Protein AF-A0A1Y5MM99-F1 (afdb_monomer_lite)

Secondary structure (DSSP, 8-state):
--EEEEEEEEETTEEEEEEEESSHHHHHHHHHHHHHHS-TTT--EEEEEEEEE------

Sequence (59 aa):
MKKFYEVRIVNEDRQHFHKAFLKEENAEKEAAEQNARIRKDSDKTIFIVKAHVFADSEN

Structure (mmCIF, N/CA/C/O backbone):
data_AF-A0A1Y5MM99-F1
#
_entry.id   AF-A0A1Y5MM99-F1
#
loop_
_atom_site.group_PDB
_atom_site.id
_atom_site.type_symbol
_atom_site.label_atom_id
_atom_site.label_alt_id
_atom_site.label_comp_id
_atom_site.label_asym_id
_atom_site.label_entity_id
_atom_site.label_seq_id
_atom_site.pdbx_PDB_ins_code
_atom_site.Cartn_x
_atom_site.Cartn_y
_atom_site.Cartn_z
_atom_site.occupancy
_atom_site.B_iso_or_equiv
_atom_site.auth_seq_id
_atom_site.auth_comp_id
_atom_site.auth_asym_id
_atom_site.auth_atom_id
_atom_site.pdbx_PDB_model_num
ATOM 1 N N . MET A 1 1 ? 10.915 -5.838 -19.435 1.00 60.03 1 MET A N 1
ATOM 2 C CA . MET A 1 1 ? 10.021 -5.932 -18.252 1.00 60.03 1 MET A CA 1
ATOM 3 C C . MET A 1 1 ? 10.183 -4.726 -17.329 1.00 60.03 1 MET A C 1
ATOM 5 O O . MET A 1 1 ? 11.113 -4.674 -16.527 1.00 60.03 1 MET A O 1
ATOM 9 N N . LYS A 1 2 ? 9.284 -3.742 -17.426 1.00 66.69 2 LYS A N 1
ATOM 10 C CA . LYS A 1 2 ? 9.180 -2.660 -16.433 1.00 66.69 2 LYS A CA 1
ATOM 11 C C . LYS A 1 2 ? 8.220 -3.105 -15.327 1.00 66.69 2 LYS A C 1
ATOM 13 O O . LYS A 1 2 ? 7.121 -3.572 -15.624 1.00 66.69 2 LYS A O 1
ATOM 18 N N . LYS A 1 3 ? 8.639 -2.983 -14.067 1.00 81.12 3 LYS A N 1
ATOM 19 C CA . LYS A 1 3 ? 7.782 -3.207 -12.896 1.00 81.12 3 LYS A CA 1
ATOM 20 C C . LYS A 1 3 ? 7.432 -1.863 -12.270 1.00 81.12 3 LYS A C 1
ATOM 22 O O . LYS A 1 3 ? 8.287 -0.981 -12.205 1.00 81.12 3 LYS A O 1
ATOM 27 N N . PHE A 1 4 ? 6.198 -1.713 -11.812 1.00 90.50 4 PHE A N 1
ATOM 28 C CA . PHE A 1 4 ? 5.820 -0.633 -10.908 1.00 90.50 4 PHE A CA 1
ATOM 29 C C . PHE A 1 4 ? 5.022 -1.200 -9.740 1.00 90.50 4 PHE A C 1
ATOM 31 O O . PHE A 1 4 ? 4.434 -2.276 -9.829 1.00 90.50 4 PHE A O 1
ATOM 38 N N . TYR A 1 5 ? 5.032 -0.473 -8.637 1.00 94.38 5 TYR A N 1
ATOM 39 C CA . TYR A 1 5 ? 4.462 -0.880 -7.367 1.00 94.38 5 TYR A CA 1
ATOM 40 C C . TYR A 1 5 ? 3.369 0.114 -6.998 1.00 94.38 5 TYR A C 1
ATOM 42 O O . TYR A 1 5 ? 3.631 1.306 -6.851 1.00 94.38 5 TYR A O 1
ATOM 50 N N . GLU A 1 6 ? 2.135 -0.363 -6.905 1.00 94.81 6 GLU A N 1
ATOM 51 C CA . GLU A 1 6 ? 0.952 0.417 -6.563 1.00 94.81 6 GLU A CA 1
ATOM 52 C C . GLU A 1 6 ? 0.667 0.271 -5.067 1.00 94.81 6 GLU A C 1
ATOM 54 O O . GLU A 1 6 ? 0.444 -0.831 -4.578 1.00 94.81 6 GLU A O 1
ATOM 59 N N . VAL A 1 7 ? 0.643 1.377 -4.335 1.00 95.25 7 VAL A N 1
ATOM 60 C CA . VAL A 1 7 ? 0.067 1.436 -2.995 1.00 95.25 7 VAL A CA 1
ATOM 61 C C . VAL A 1 7 ? -1.439 1.627 -3.135 1.00 95.25 7 VAL A C 1
ATOM 63 O O . VAL A 1 7 ? -1.898 2.550 -3.816 1.00 95.25 7 VAL A O 1
ATOM 66 N N . ARG A 1 8 ? -2.208 0.763 -2.478 1.00 94.56 8 ARG A N 1
ATOM 67 C CA . ARG A 1 8 ? -3.671 0.780 -2.452 1.00 94.56 8 ARG A CA 1
ATOM 68 C C . ARG A 1 8 ? -4.184 0.989 -1.046 1.00 94.56 8 ARG A C 1
ATOM 70 O O . ARG A 1 8 ? -3.650 0.400 -0.115 1.00 94.56 8 ARG A O 1
ATOM 77 N N . ILE A 1 9 ? -5.258 1.756 -0.925 1.00 93.38 9 ILE A N 1
ATOM 78 C CA . ILE A 1 9 ? -6.079 1.831 0.280 1.00 93.38 9 ILE A CA 1
ATOM 79 C C . ILE A 1 9 ? -7.106 0.708 0.204 1.00 93.38 9 ILE A C 1
ATOM 81 O O . ILE A 1 9 ? -7.858 0.628 -0.766 1.00 93.38 9 ILE A O 1
ATOM 85 N N . VAL A 1 10 ? -7.151 -0.143 1.217 1.00 91.25 10 VAL A N 1
ATOM 86 C CA . VAL A 1 10 ? -8.170 -1.173 1.402 1.00 91.25 10 VAL A CA 1
ATOM 87 C C . VAL A 1 10 ? -9.016 -0.765 2.592 1.00 91.25 10 VAL A C 1
ATOM 89 O O . VAL A 1 10 ? -8.484 -0.569 3.679 1.00 91.25 10 VAL A O 1
ATOM 92 N N . ASN A 1 11 ? -10.318 -0.626 2.391 1.00 88.69 11 ASN A N 1
ATOM 93 C CA . ASN A 1 11 ? -11.272 -0.390 3.465 1.00 88.69 11 ASN A CA 1
ATOM 94 C C . ASN A 1 11 ? -12.442 -1.351 3.269 1.00 88.69 11 ASN A C 1
ATOM 96 O O . ASN A 1 11 ? -13.147 -1.268 2.260 1.00 88.69 11 ASN A O 1
ATOM 100 N N . GLU A 1 12 ? -12.590 -2.283 4.211 1.00 84.25 12 GLU A N 1
ATOM 101 C CA . GLU A 1 12 ? -13.539 -3.397 4.125 1.00 84.25 12 GLU A CA 1
ATOM 102 C C . GLU A 1 12 ? -13.398 -4.139 2.782 1.00 84.25 12 GLU A C 1
ATOM 104 O O . GLU A 1 12 ? -12.362 -4.756 2.535 1.00 84.25 12 GLU A O 1
ATOM 109 N N . ASP A 1 13 ? -14.392 -4.033 1.897 1.00 83.31 13 ASP A N 1
ATOM 110 C CA . ASP A 1 13 ? -14.426 -4.718 0.598 1.00 83.31 13 ASP A CA 1
ATOM 111 C C . ASP A 1 13 ? -13.968 -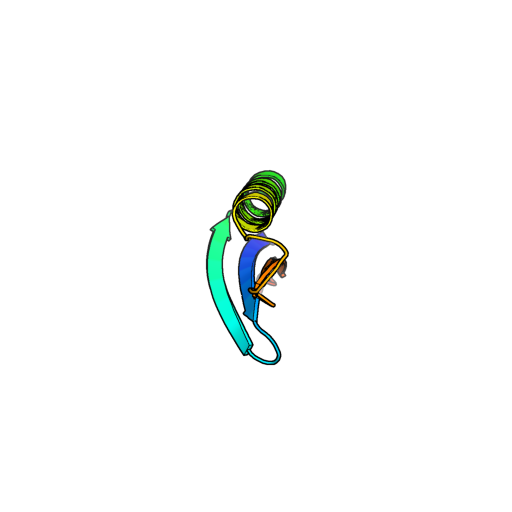3.838 -0.578 1.00 83.31 13 ASP A C 1
ATOM 113 O O . ASP A 1 13 ? -14.008 -4.252 -1.740 1.00 83.31 13 ASP A O 1
ATOM 117 N N . ARG A 1 14 ? -13.551 -2.594 -0.312 1.00 85.75 14 ARG A N 1
ATOM 118 C CA . ARG A 1 14 ? -13.169 -1.631 -1.352 1.00 85.75 14 ARG A CA 1
ATOM 119 C C . ARG A 1 14 ? -11.664 -1.446 -1.404 1.00 85.75 14 ARG A C 1
ATOM 121 O O . ARG A 1 14 ? -11.009 -1.268 -0.382 1.00 85.75 14 ARG A O 1
ATOM 128 N N . GLN A 1 15 ? -11.128 -1.430 -2.623 1.00 91.81 15 GLN A N 1
ATOM 129 C CA . GLN A 1 15 ? -9.740 -1.065 -2.890 1.00 91.81 15 GLN A CA 1
ATOM 130 C C . GLN A 1 15 ? -9.681 0.181 -3.766 1.00 91.81 15 GLN A C 1
ATOM 132 O O . GLN A 1 15 ? -10.301 0.227 -4.830 1.00 91.81 15 GLN A O 1
ATOM 137 N N . HIS A 1 16 ? -8.890 1.161 -3.346 1.00 90.12 16 HIS A N 1
ATOM 138 C CA . HIS A 1 16 ? -8.664 2.405 -4.071 1.00 90.12 16 HIS A CA 1
ATOM 139 C C . HIS A 1 16 ? -7.174 2.621 -4.318 1.00 90.12 16 HIS A C 1
ATOM 141 O O . HIS A 1 16 ? -6.336 2.285 -3.481 1.00 90.12 16 HIS A O 1
ATOM 147 N N . PHE A 1 17 ? -6.845 3.200 -5.470 1.00 92.88 17 PHE A N 1
ATOM 148 C CA . PHE A 1 17 ? -5.489 3.646 -5.770 1.00 92.88 17 PHE A CA 1
ATOM 149 C C . PHE A 1 17 ? -5.084 4.774 -4.810 1.00 92.88 17 PHE A C 1
ATOM 151 O O . PHE A 1 17 ? -5.836 5.735 -4.649 1.00 92.88 17 PHE A O 1
ATOM 158 N N . HIS A 1 18 ? -3.894 4.675 -4.212 1.00 92.69 18 HIS A N 1
ATOM 159 C CA . HIS A 1 18 ? -3.285 5.760 -3.433 1.00 92.69 18 HIS A CA 1
ATOM 160 C C . HIS A 1 18 ? -2.149 6.418 -4.209 1.00 92.69 18 HIS A C 1
ATOM 162 O O . HIS A 1 18 ? -2.180 7.619 -4.477 1.00 92.69 18 HIS A O 1
ATOM 168 N N . LYS A 1 19 ? -1.128 5.631 -4.567 1.00 93.62 19 LYS A N 1
ATOM 169 C CA . LYS A 1 19 ? 0.108 6.135 -5.183 1.00 93.62 19 LYS A CA 1
ATOM 170 C C . LYS A 1 19 ? 0.883 5.009 -5.857 1.00 93.62 19 LYS A C 1
ATOM 172 O O . LYS A 1 19 ? 0.788 3.869 -5.428 1.00 93.62 19 LYS A O 1
ATOM 177 N N . ALA A 1 20 ? 1.689 5.315 -6.871 1.00 93.00 20 ALA A N 1
ATOM 178 C CA . ALA A 1 20 ? 2.560 4.339 -7.527 1.00 93.00 20 ALA A CA 1
ATOM 179 C C . ALA A 1 20 ? 4.038 4.733 -7.439 1.00 93.00 20 ALA A C 1
ATOM 181 O O . ALA A 1 20 ? 4.383 5.915 -7.426 1.00 93.00 20 ALA A O 1
ATOM 182 N N . PHE A 1 21 ? 4.908 3.726 -7.425 1.00 93.25 21 PHE A N 1
ATOM 183 C CA . PHE A 1 21 ? 6.356 3.866 -7.338 1.00 93.25 21 PHE A CA 1
ATOM 184 C C . PHE A 1 21 ? 7.056 2.938 -8.329 1.00 93.25 21 PHE A C 1
ATOM 186 O O . PHE A 1 21 ? 6.572 1.858 -8.653 1.00 93.25 21 PHE A O 1
ATOM 193 N N . LEU A 1 22 ? 8.242 3.341 -8.785 1.00 91.69 22 LEU A N 1
ATOM 194 C CA . LEU A 1 22 ? 9.097 2.504 -9.6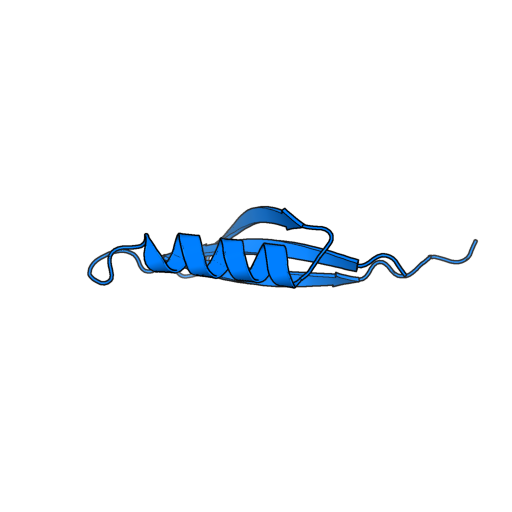37 1.00 91.69 22 LEU A CA 1
ATOM 195 C C . LEU A 1 22 ? 9.998 1.551 -8.833 1.00 91.69 22 LEU A C 1
ATOM 197 O O . LEU A 1 22 ? 10.555 0.617 -9.397 1.00 91.69 22 LEU A O 1
ATOM 201 N N . LYS A 1 23 ? 10.152 1.791 -7.525 1.00 92.50 23 LYS A N 1
ATOM 202 C CA . LYS A 1 23 ? 10.929 0.958 -6.598 1.00 92.50 23 LYS A CA 1
ATOM 203 C C . LYS A 1 23 ? 10.012 0.409 -5.509 1.00 92.50 23 LYS A C 1
ATOM 205 O O . LYS A 1 23 ? 9.221 1.173 -4.960 1.00 92.50 23 LYS A O 1
ATOM 210 N N . GLU A 1 24 ? 10.172 -0.870 -5.190 1.00 93.25 24 GLU A N 1
ATOM 211 C CA . GLU A 1 24 ? 9.389 -1.590 -4.175 1.00 93.25 24 GLU A CA 1
ATOM 212 C C . GLU A 1 24 ? 9.532 -0.968 -2.792 1.00 93.25 24 GLU A C 1
ATOM 214 O O . GLU A 1 24 ? 8.539 -0.574 -2.195 1.00 93.25 24 GLU A O 1
ATOM 219 N N . GLU A 1 25 ? 10.777 -0.753 -2.360 1.00 95.56 25 GLU A N 1
ATOM 220 C CA . GLU A 1 25 ? 11.117 -0.177 -1.054 1.00 95.56 25 GLU A CA 1
ATOM 221 C C . GLU A 1 25 ? 10.394 1.155 -0.795 1.00 95.56 25 GLU A C 1
ATOM 223 O O . GLU A 1 25 ? 9.916 1.418 0.307 1.00 95.56 25 GLU A O 1
ATOM 228 N N . ASN A 1 26 ? 10.237 1.990 -1.829 1.00 95.75 26 ASN A N 1
ATOM 229 C CA . ASN A 1 26 ? 9.518 3.257 -1.701 1.00 95.75 26 ASN A CA 1
ATOM 230 C C . ASN A 1 26 ? 8.006 3.052 -1.513 1.00 95.75 26 ASN A C 1
ATOM 232 O O . ASN A 1 26 ? 7.384 3.798 -0.757 1.00 95.75 26 ASN A O 1
ATOM 236 N N . ALA A 1 27 ? 7.417 2.066 -2.197 1.00 95.25 27 ALA A N 1
ATOM 237 C CA . ALA A 1 27 ? 6.007 1.723 -2.033 1.00 95.25 27 ALA A CA 1
ATOM 238 C C . ALA A 1 27 ? 5.737 1.107 -0.656 1.00 95.25 27 ALA A C 1
ATOM 240 O O . ALA A 1 27 ? 4.752 1.463 -0.011 1.00 95.25 27 ALA A O 1
ATOM 241 N N . GLU A 1 28 ? 6.624 0.230 -0.186 1.00 95.69 28 GLU A N 1
ATOM 242 C CA . GLU A 1 28 ? 6.538 -0.380 1.142 1.00 95.69 28 GLU A CA 1
ATOM 243 C C . GLU A 1 28 ? 6.669 0.662 2.249 1.00 95.69 28 GLU A C 1
ATOM 245 O O . GLU A 1 28 ? 5.863 0.676 3.180 1.00 95.69 28 GLU A O 1
ATOM 250 N N . LYS A 1 29 ? 7.628 1.585 2.116 1.00 96.50 29 LYS A N 1
ATOM 251 C CA . LYS A 1 29 ? 7.805 2.685 3.064 1.00 96.50 29 LYS A CA 1
ATOM 252 C C . LYS A 1 29 ? 6.560 3.566 3.146 1.00 96.50 29 LYS A C 1
ATOM 254 O O . LYS A 1 29 ? 6.103 3.858 4.245 1.00 96.50 29 LYS A O 1
ATOM 259 N N . GLU A 1 30 ? 5.983 3.949 2.007 1.00 95.31 30 GLU A N 1
ATOM 260 C CA . GLU A 1 30 ? 4.737 4.724 1.974 1.00 95.31 30 GLU A CA 1
ATOM 261 C C . GLU A 1 30 ? 3.587 3.949 2.634 1.00 95.31 30 GLU A C 1
ATOM 263 O O . GLU A 1 30 ? 2.907 4.496 3.497 1.00 95.31 30 GLU A O 1
ATOM 268 N N . ALA A 1 31 ? 3.386 2.670 2.296 1.00 94.88 31 ALA A N 1
ATOM 269 C CA . ALA A 1 31 ? 2.334 1.859 2.909 1.00 94.88 31 ALA A CA 1
ATOM 270 C C . ALA A 1 31 ? 2.509 1.747 4.435 1.00 94.88 31 ALA A C 1
ATOM 272 O O . ALA A 1 31 ? 1.542 1.908 5.179 1.00 94.88 31 ALA A O 1
ATOM 273 N N . ALA A 1 32 ? 3.737 1.535 4.915 1.00 94.12 32 ALA A N 1
ATOM 274 C CA . ALA A 1 32 ? 4.050 1.471 6.340 1.00 94.12 32 ALA A CA 1
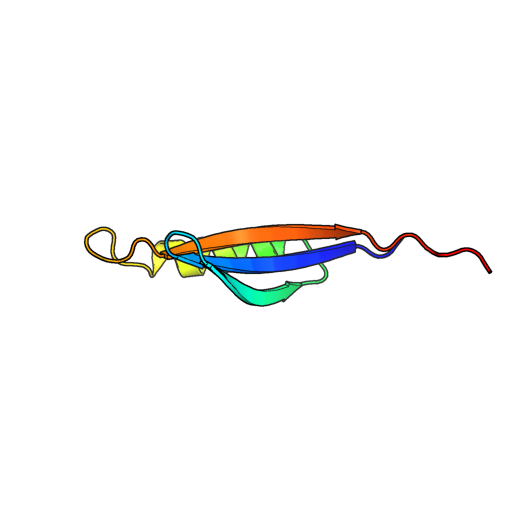ATOM 275 C C . ALA A 1 32 ? 3.812 2.812 7.054 1.00 94.12 32 ALA A C 1
ATOM 277 O O . ALA A 1 32 ? 3.205 2.836 8.124 1.00 94.12 32 ALA A O 1
ATOM 278 N N . GLU A 1 33 ? 4.236 3.930 6.456 1.00 94.00 33 GLU A N 1
ATOM 279 C CA . GLU A 1 33 ? 4.005 5.273 6.998 1.00 94.00 33 GLU A CA 1
ATOM 280 C C . GLU A 1 33 ? 2.510 5.597 7.099 1.00 94.00 33 GLU A C 1
ATOM 282 O O . GLU A 1 33 ? 2.070 6.130 8.119 1.00 94.00 33 GLU A O 1
ATOM 287 N N . GLN A 1 34 ? 1.715 5.256 6.079 1.00 92.25 34 GLN A N 1
ATOM 288 C CA . GLN A 1 34 ? 0.269 5.482 6.111 1.00 92.25 34 GLN A CA 1
ATOM 289 C C . GLN A 1 34 ? -0.426 4.570 7.127 1.00 92.25 34 GLN A C 1
ATOM 291 O O . GLN A 1 34 ? -1.237 5.045 7.920 1.00 92.25 34 GLN A O 1
ATOM 296 N N . ASN A 1 35 ? -0.048 3.291 7.191 1.00 91.25 35 ASN A N 1
ATOM 297 C CA . ASN A 1 35 ? -0.565 2.363 8.199 1.00 91.25 35 ASN A CA 1
ATOM 298 C C . ASN A 1 35 ? -0.239 2.808 9.631 1.00 91.25 35 ASN A C 1
ATOM 300 O O . ASN A 1 35 ? -1.078 2.673 10.516 1.00 9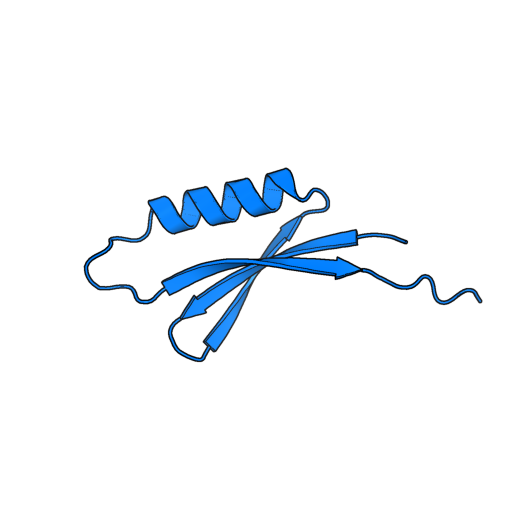1.25 35 ASN A O 1
ATOM 304 N N . ALA A 1 36 ? 0.941 3.386 9.869 1.00 90.38 36 ALA A N 1
ATOM 305 C CA . ALA A 1 36 ? 1.309 3.924 11.179 1.00 90.38 36 ALA A CA 1
ATOM 306 C C . ALA A 1 36 ? 0.496 5.174 11.571 1.00 90.38 36 ALA A C 1
ATOM 308 O O . ALA A 1 36 ? 0.338 5.456 12.759 1.00 90.38 36 ALA A O 1
ATOM 309 N N . ARG A 1 37 ? -0.015 5.931 10.589 1.00 86.31 37 ARG A N 1
ATOM 310 C CA . ARG A 1 37 ? -0.865 7.114 10.814 1.00 86.31 37 ARG A CA 1
ATOM 311 C C . ARG A 1 37 ? -2.321 6.758 11.108 1.00 86.31 37 ARG A C 1
ATOM 313 O O . ARG A 1 37 ? -3.024 7.571 11.709 1.00 86.31 37 ARG A O 1
ATOM 320 N N . ILE A 1 38 ? -2.774 5.573 10.703 1.00 84.12 38 ILE A N 1
ATOM 321 C CA . ILE A 1 38 ? -4.135 5.103 10.963 1.00 84.12 38 ILE A CA 1
ATOM 322 C C . ILE A 1 38 ? -4.279 4.769 12.451 1.00 84.12 38 ILE A C 1
ATOM 324 O O . ILE A 1 38 ? -3.516 3.990 13.023 1.00 84.12 38 ILE A O 1
ATOM 328 N N . ARG A 1 39 ? -5.273 5.378 13.106 1.00 70.12 39 ARG A N 1
ATOM 329 C CA . ARG A 1 39 ? -5.583 5.097 14.512 1.00 70.12 39 ARG A CA 1
ATOM 330 C C . ARG A 1 39 ? -6.278 3.736 14.610 1.00 70.12 39 ARG A C 1
ATOM 332 O O . ARG A 1 39 ? -7.316 3.529 13.988 1.00 70.12 39 ARG A O 1
ATOM 339 N N . LYS A 1 40 ? -5.721 2.838 15.430 1.00 61.44 40 LYS A N 1
ATOM 340 C CA . LYS A 1 40 ? -6.134 1.427 15.578 1.00 61.44 40 LYS A CA 1
ATOM 341 C C . LYS A 1 40 ? -7.597 1.192 15.990 1.00 61.44 40 LYS A C 1
ATOM 343 O O . LYS A 1 40 ? -8.070 0.075 15.833 1.00 61.44 40 LYS A O 1
ATOM 348 N N . ASP A 1 41 ? -8.300 2.199 16.504 1.00 54.34 41 ASP A N 1
ATOM 349 C CA . ASP A 1 41 ? -9.592 2.006 17.180 1.00 54.34 41 ASP A CA 1
ATOM 350 C C . ASP A 1 41 ? -10.846 2.210 16.310 1.00 54.34 41 ASP A C 1
ATOM 352 O O . ASP A 1 41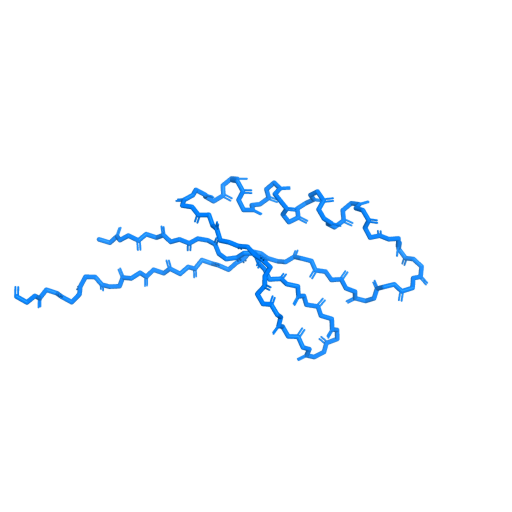 ? -11.945 1.933 16.779 1.00 54.34 41 ASP A O 1
ATOM 356 N N . SER A 1 42 ? -10.741 2.673 15.057 1.00 58.03 42 SER A N 1
ATOM 357 C CA . SER A 1 42 ? -11.954 2.932 14.247 1.00 58.03 42 SER A CA 1
ATOM 358 C C . SER A 1 42 ? -11.811 2.727 12.743 1.00 58.03 42 SER A C 1
ATOM 360 O O . SER A 1 42 ? -12.826 2.572 12.064 1.00 58.03 42 SER A O 1
ATOM 362 N N . ASP A 1 43 ? -10.597 2.742 12.204 1.00 65.94 43 ASP A N 1
ATOM 363 C CA . ASP A 1 43 ? -10.394 2.647 10.766 1.00 65.94 43 ASP A CA 1
ATOM 364 C C . ASP A 1 43 ? -10.032 1.209 10.396 1.00 65.94 43 ASP A C 1
ATOM 366 O O . ASP A 1 43 ? -8.919 0.751 10.639 1.00 65.94 43 ASP A O 1
ATOM 370 N N . LYS A 1 44 ? -10.953 0.504 9.727 1.00 80.50 44 LYS A N 1
ATOM 371 C CA . LYS A 1 44 ? -10.654 -0.751 9.005 1.00 80.50 44 LYS A CA 1
ATOM 372 C C . LYS A 1 44 ? -9.835 -0.504 7.726 1.00 80.50 44 LYS A C 1
ATOM 374 O O . LYS A 1 44 ? -9.785 -1.349 6.834 1.00 80.50 44 LYS A O 1
ATOM 379 N N . THR A 1 45 ? -9.237 0.677 7.625 1.00 87.81 45 THR A N 1
ATOM 380 C CA . THR A 1 45 ? -8.458 1.133 6.489 1.00 87.81 45 THR A CA 1
ATOM 381 C C . THR A 1 45 ? -7.029 0.621 6.639 1.00 87.81 45 THR A C 1
ATOM 383 O O . THR A 1 45 ? -6.392 0.867 7.659 1.00 87.81 45 THR A O 1
ATOM 386 N N . ILE A 1 46 ? -6.508 -0.068 5.627 1.00 91.56 46 ILE A N 1
ATOM 387 C CA . ILE A 1 46 ? -5.104 -0.486 5.539 1.00 91.56 46 ILE A CA 1
ATOM 388 C C . ILE A 1 46 ? -4.526 -0.088 4.183 1.00 91.56 46 ILE A C 1
ATOM 390 O O . ILE A 1 46 ? -5.235 -0.023 3.183 1.00 91.56 46 ILE A O 1
ATOM 394 N N . PHE A 1 47 ? -3.225 0.152 4.129 1.00 93.62 47 PHE A N 1
ATOM 395 C CA . PHE A 1 47 ? -2.483 0.415 2.906 1.00 93.62 47 PHE A CA 1
ATOM 396 C C . PHE A 1 47 ? -1.662 -0.821 2.544 1.00 93.62 47 PHE A C 1
ATOM 398 O O . PHE A 1 47 ? -0.907 -1.329 3.376 1.00 93.62 47 PHE A O 1
ATOM 405 N N . ILE A 1 48 ? -1.801 -1.306 1.310 1.00 94.19 48 ILE A N 1
ATOM 406 C CA . ILE A 1 48 ? -1.087 -2.484 0.793 1.00 94.19 48 ILE A CA 1
ATOM 407 C C . ILE A 1 48 ? -0.288 -2.129 -0.458 1.00 94.19 48 ILE A C 1
ATOM 409 O O . ILE A 1 48 ? -0.671 -1.225 -1.198 1.00 94.19 48 ILE A O 1
ATOM 413 N N . VAL A 1 49 ? 0.784 -2.873 -0.728 1.00 95.31 49 VAL A N 1
ATOM 414 C CA . VAL A 1 49 ? 1.560 -2.762 -1.970 1.00 95.31 49 VAL A CA 1
ATOM 415 C C . VAL A 1 49 ? 1.144 -3.869 -2.935 1.00 95.31 49 VAL A C 1
ATOM 417 O O . VAL A 1 49 ? 1.052 -5.036 -2.562 1.00 95.31 49 VAL A O 1
ATOM 420 N N . LYS A 1 50 ? 0.915 -3.508 -4.196 1.00 94.12 50 LYS A N 1
ATOM 421 C CA . LYS A 1 50 ? 0.624 -4.420 -5.298 1.00 94.12 50 LYS A CA 1
ATOM 422 C C . LYS A 1 50 ? 1.644 -4.220 -6.412 1.00 94.12 50 LYS A C 1
ATOM 424 O O . LYS A 1 50 ? 1.760 -3.134 -6.971 1.00 94.12 50 LYS A O 1
ATOM 429 N N . ALA A 1 51 ? 2.382 -5.272 -6.749 1.00 91.44 51 ALA A N 1
ATOM 430 C CA . ALA A 1 51 ? 3.316 -5.241 -7.865 1.00 91.44 51 ALA A CA 1
ATOM 431 C C . ALA A 1 51 ? 2.577 -5.430 -9.195 1.00 91.44 51 ALA A C 1
ATOM 433 O O . ALA A 1 51 ? 1.739 -6.321 -9.346 1.00 91.44 51 ALA A O 1
ATOM 434 N N . HIS A 1 52 ? 2.933 -4.614 -10.177 1.00 88.50 52 HIS A N 1
ATOM 435 C CA . HIS A 1 52 ? 2.454 -4.705 -11.543 1.00 88.50 52 HIS A CA 1
ATOM 436 C C . HIS A 1 52 ? 3.645 -4.910 -12.467 1.00 88.50 52 HIS A C 1
ATOM 438 O O . HIS A 1 52 ? 4.569 -4.095 -12.531 1.00 88.50 52 HIS A O 1
ATOM 444 N N . VAL A 1 53 ? 3.620 -6.031 -13.178 1.00 82.00 53 VAL A N 1
ATOM 445 C CA . VAL A 1 53 ? 4.635 -6.381 -14.163 1.00 82.00 53 VAL A CA 1
ATOM 446 C C . VAL A 1 53 ? 4.027 -6.163 -15.535 1.00 82.00 53 VAL A C 1
ATOM 448 O O . VAL A 1 53 ? 3.045 -6.813 -15.886 1.00 82.00 53 VAL A O 1
ATOM 451 N N . PHE A 1 54 ? 4.604 -5.255 -16.315 1.00 72.31 54 PHE A N 1
ATOM 452 C CA . PHE A 1 54 ? 4.281 -5.186 -17.731 1.00 72.31 54 PHE A CA 1
ATOM 453 C C . PHE A 1 54 ? 5.057 -6.286 -18.448 1.00 72.31 54 PHE A C 1
ATOM 455 O O . PHE A 1 54 ? 6.294 -6.299 -18.415 1.00 72.31 54 PHE A O 1
ATOM 462 N N . ALA A 1 55 ? 4.336 -7.207 -19.088 1.00 68.12 55 ALA A N 1
ATOM 463 C CA . ALA A 1 55 ? 4.923 -7.966 -20.177 1.00 68.12 55 ALA A CA 1
ATOM 464 C C . ALA A 1 55 ? 5.296 -6.950 -21.263 1.00 68.12 55 ALA A C 1
ATOM 466 O O . ALA A 1 55 ? 4.447 -6.162 -21.684 1.00 68.12 55 ALA A O 1
ATOM 467 N N . ASP A 1 56 ? 6.564 -6.930 -21.671 1.00 59.09 56 ASP A N 1
ATOM 468 C CA . ASP A 1 56 ? 6.902 -6.370 -22.975 1.00 59.09 56 ASP A CA 1
ATOM 469 C C . ASP A 1 56 ? 6.095 -7.210 -23.968 1.00 59.09 56 ASP A C 1
ATOM 471 O O . ASP A 1 56 ? 6.355 -8.402 -24.115 1.00 59.09 56 ASP A O 1
ATOM 475 N N . SER A 1 57 ? 5.041 -6.644 -24.561 1.00 56.47 57 SER A N 1
ATOM 476 C CA . SER A 1 57 ? 4.540 -7.209 -25.808 1.00 56.47 57 SER A CA 1
ATOM 477 C C . SER A 1 57 ? 5.646 -6.943 -26.815 1.00 56.47 57 SER A C 1
ATOM 479 O O . SER A 1 57 ? 5.761 -5.825 -27.311 1.00 56.47 57 SER A O 1
ATOM 481 N N . GLU A 1 58 ? 6.528 -7.929 -26.988 1.00 54.44 58 GLU A N 1
ATOM 482 C CA . GLU A 1 58 ? 7.472 -7.970 -28.097 1.00 54.44 58 GLU A CA 1
ATOM 483 C C . GLU A 1 58 ? 6.653 -7.788 -29.375 1.00 54.44 58 GLU A C 1
ATOM 485 O O . GLU A 1 58 ? 5.784 -8.603 -29.688 1.00 54.44 58 GLU A O 1
ATOM 490 N N . ASN A 1 59 ? 6.877 -6.666 -30.046 1.00 41.84 59 ASN A N 1
ATOM 491 C CA . ASN A 1 59 ? 6.359 -6.383 -31.372 1.00 41.84 59 ASN A CA 1
ATOM 492 C C . ASN A 1 59 ? 7.535 -6.287 -32.332 1.00 41.84 59 ASN A C 1
ATOM 494 O O . ASN A 1 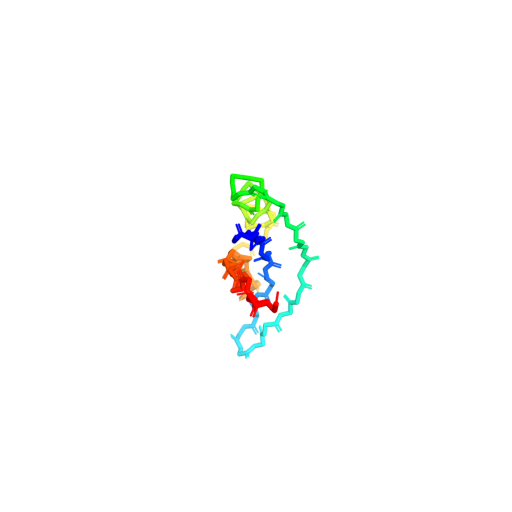59 ? 8.561 -5.696 -31.920 1.00 41.84 59 ASN A O 1
#

pLDDT: mean 84.6, std 13.75, range [41.84, 96.5]

Foldseek 3Di:
DQKKKWKWKDFPPDIDTDDIGSDPVVSVVVQVVVQVVDDPPDTSIGIDIDMDDDDPPPD

Organism: NCBI:txid199

Radius of gyration: 13.54 Å; chains: 1; bounding box: 26×15×49 Å